Protein AF-S3T7W6-F1 (afdb_monomer)

pLDDT: mean 92.92, std 6.85, range [42.84, 98.31]

Mean predicted aligned error: 3.48 Å

Structure (mmCIF, N/CA/C/O backbone):
data_AF-S3T7W6-F1
#
_entry.id   AF-S3T7W6-F1
#
loop_
_atom_site.group_PDB
_atom_site.id
_atom_site.type_symbol
_atom_site.label_atom_id
_atom_site.label_alt_id
_atom_site.label_comp_id
_atom_site.label_asym_id
_atom_site.label_entity_id
_atom_site.label_seq_id
_atom_site.pdbx_PDB_ins_code
_atom_site.Cartn_x
_atom_site.Cartn_y
_atom_site.Cartn_z
_atom_site.occupancy
_atom_site.B_iso_or_equiv
_atom_site.auth_seq_id
_atom_site.auth_comp_id
_atom_site.auth_asym_id
_atom_site.auth_atom_id
_atom_site.pdbx_PDB_model_num
ATOM 1 N N . MET A 1 1 ? -10.606 12.625 16.066 1.00 42.84 1 MET A N 1
ATOM 2 C CA . MET A 1 1 ? -10.751 11.262 15.509 1.00 42.84 1 MET A CA 1
ATOM 3 C C . MET A 1 1 ? -9.613 11.043 14.520 1.00 42.84 1 MET A C 1
ATOM 5 O O . MET A 1 1 ? -9.250 12.001 13.849 1.00 42.84 1 MET A O 1
ATOM 9 N N . GLY A 1 2 ? -8.990 9.861 14.530 1.00 59.81 2 GLY A N 1
ATOM 10 C CA . GLY A 1 2 ? -7.877 9.507 13.637 1.00 59.81 2 GLY A CA 1
ATOM 11 C C . GLY A 1 2 ? -8.368 8.859 12.342 1.00 59.81 2 GLY A C 1
ATOM 12 O O . GLY A 1 2 ? -9.486 8.348 12.304 1.00 59.81 2 GLY A O 1
ATOM 13 N N . LEU A 1 3 ? -7.533 8.906 11.307 1.00 90.06 3 LEU A N 1
ATOM 14 C CA . LEU A 1 3 ? -7.709 8.164 10.060 1.00 90.06 3 LEU A CA 1
ATOM 15 C C . LEU A 1 3 ? -7.089 6.764 10.207 1.00 90.06 3 LEU A C 1
ATOM 17 O O . LEU A 1 3 ? -6.568 6.405 11.270 1.00 90.06 3 LEU A O 1
ATOM 21 N N . ARG A 1 4 ? -7.191 5.946 9.163 1.00 96.50 4 ARG A N 1
ATOM 22 C CA . ARG A 1 4 ? -6.548 4.636 9.101 1.00 96.50 4 ARG A CA 1
ATOM 23 C C . ARG A 1 4 ? -5.741 4.492 7.825 1.00 96.50 4 ARG A C 1
ATOM 25 O O . ARG A 1 4 ? -6.238 4.763 6.730 1.00 96.50 4 ARG A O 1
ATOM 32 N N . THR A 1 5 ? -4.539 3.953 7.996 1.00 98.06 5 THR A N 1
ATOM 33 C CA . THR A 1 5 ? -3.646 3.514 6.927 1.00 98.06 5 THR A CA 1
ATOM 34 C C . THR A 1 5 ? -3.679 1.994 6.840 1.00 98.06 5 THR A C 1
ATOM 36 O O . THR A 1 5 ? -3.529 1.301 7.850 1.00 98.06 5 THR A O 1
ATOM 39 N N . ALA A 1 6 ? -3.860 1.474 5.632 1.00 98.12 6 ALA A N 1
ATOM 40 C CA . ALA A 1 6 ? -3.820 0.053 5.326 1.00 98.12 6 ALA A CA 1
ATOM 41 C C . ALA A 1 6 ? -2.584 -0.275 4.484 1.00 98.12 6 ALA A C 1
ATOM 43 O O . ALA A 1 6 ? -2.332 0.380 3.479 1.00 98.12 6 ALA A O 1
ATOM 44 N N . VAL A 1 7 ? -1.841 -1.316 4.848 1.00 98.19 7 VAL A N 1
ATOM 45 C CA . VAL A 1 7 ? -0.784 -1.906 4.015 1.00 98.19 7 VAL A CA 1
ATOM 46 C C . VAL A 1 7 ? -1.250 -3.283 3.577 1.00 98.19 7 VAL A C 1
ATOM 48 O O . VAL A 1 7 ? -1.546 -4.135 4.410 1.00 98.19 7 VAL A O 1
ATOM 51 N N . VAL A 1 8 ? -1.339 -3.495 2.270 1.00 97.94 8 VAL A N 1
ATOM 52 C CA . VAL A 1 8 ? -1.762 -4.759 1.667 1.00 97.94 8 VAL A CA 1
ATOM 53 C C . VAL A 1 8 ? -0.525 -5.513 1.223 1.00 97.94 8 VAL A C 1
ATOM 55 O O . VAL A 1 8 ? 0.141 -5.073 0.289 1.00 97.94 8 VAL A O 1
ATOM 58 N N . VAL A 1 9 ? -0.244 -6.651 1.847 1.00 97.50 9 VAL A N 1
ATOM 59 C CA . VAL A 1 9 ? 0.849 -7.547 1.465 1.00 97.50 9 VAL A CA 1
ATOM 60 C C . VAL A 1 9 ? 0.255 -8.734 0.715 1.00 97.50 9 VAL A C 1
ATOM 62 O O . VAL A 1 9 ? -0.464 -9.551 1.279 1.00 97.50 9 VAL A O 1
ATOM 65 N N . GLY A 1 10 ? 0.519 -8.810 -0.585 1.00 95.69 10 GLY A N 1
ATOM 66 C CA . GLY A 1 10 ? 0.126 -9.932 -1.430 1.00 95.69 10 GLY A CA 1
ATOM 67 C C . GLY A 1 10 ? 1.212 -11.000 -1.450 1.00 95.69 10 GLY A C 1
ATOM 68 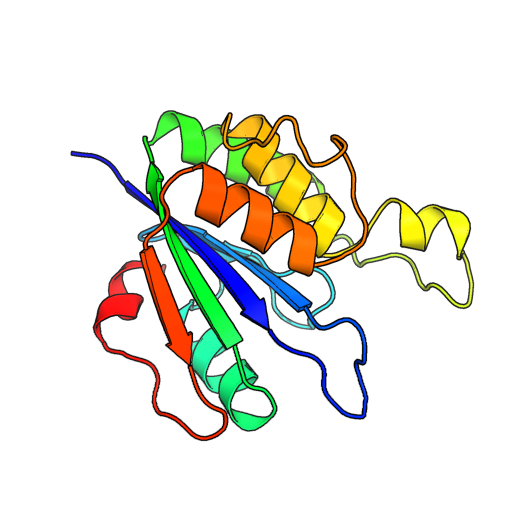O O . GLY A 1 10 ? 2.358 -10.701 -1.787 1.00 95.69 10 GLY A O 1
ATOM 69 N N . HIS A 1 11 ? 0.850 -12.243 -1.146 1.00 93.25 11 HIS A N 1
ATOM 70 C CA . HIS A 1 11 ? 1.791 -13.358 -1.064 1.00 93.25 11 HIS A CA 1
ATOM 71 C C . HIS A 1 11 ? 2.326 -13.783 -2.437 1.00 93.25 11 HIS A C 1
ATOM 73 O O . HIS A 1 11 ? 1.833 -13.371 -3.495 1.00 93.25 11 HIS A O 1
ATOM 79 N N . ALA A 1 12 ? 3.370 -14.613 -2.399 1.00 91.44 12 ALA A N 1
ATOM 80 C CA . ALA A 1 12 ? 3.994 -15.182 -3.579 1.00 91.44 12 ALA A CA 1
ATOM 81 C C . ALA A 1 12 ? 2.985 -15.956 -4.447 1.00 91.44 12 ALA A C 1
ATOM 83 O O . ALA A 1 12 ? 2.077 -16.626 -3.958 1.00 91.44 12 ALA A O 1
ATOM 84 N N . THR A 1 13 ? 3.183 -15.876 -5.757 1.00 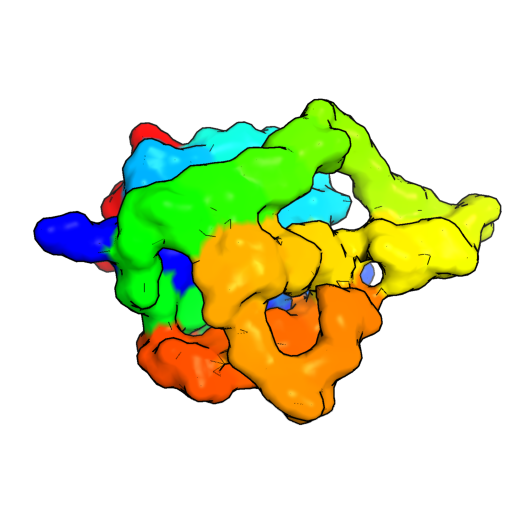90.88 13 THR A N 1
ATOM 85 C CA . THR A 1 13 ? 2.442 -16.612 -6.790 1.00 90.88 13 THR A CA 1
ATOM 86 C C . THR A 1 13 ? 3.440 -17.218 -7.771 1.00 90.88 13 THR A C 1
ATOM 88 O O . THR A 1 13 ? 4.596 -16.797 -7.800 1.00 90.88 13 THR A O 1
ATOM 91 N N . GLY A 1 14 ? 3.007 -18.149 -8.627 1.00 84.25 14 GLY A N 1
ATOM 92 C CA . GLY A 1 14 ? 3.900 -18.781 -9.609 1.00 84.25 14 GLY A CA 1
ATOM 93 C C . GLY A 1 14 ? 4.631 -17.792 -10.533 1.00 84.25 14 GLY A C 1
ATOM 94 O O . GLY A 1 14 ? 5.771 -18.040 -10.906 1.00 84.25 14 GLY A O 1
ATOM 95 N N . SER A 1 15 ? 4.016 -16.650 -10.861 1.00 84.12 15 SER A N 1
ATOM 96 C CA . SER A 1 15 ? 4.613 -15.598 -11.702 1.00 84.12 15 SER A CA 1
ATOM 97 C C . SER A 1 15 ? 5.261 -14.449 -10.917 1.00 84.12 15 SER A C 1
ATOM 99 O O . SER A 1 15 ? 5.918 -13.597 -11.511 1.00 84.12 15 SER A O 1
ATOM 101 N N . ASN A 1 16 ? 5.088 -14.402 -9.594 1.00 82.31 16 ASN A N 1
ATOM 102 C CA . ASN A 1 16 ? 5.678 -13.389 -8.721 1.00 82.31 16 ASN A CA 1
ATOM 103 C C . ASN A 1 16 ? 6.085 -14.040 -7.384 1.00 82.31 16 ASN A C 1
ATOM 105 O O . ASN A 1 16 ? 5.264 -14.080 -6.462 1.00 82.31 16 ASN A O 1
ATOM 109 N N . PRO A 1 17 ? 7.330 -14.538 -7.272 1.00 85.00 17 PRO A N 1
ATOM 110 C CA . PRO A 1 17 ? 7.784 -15.302 -6.112 1.00 85.00 17 PRO A CA 1
ATOM 111 C C . PRO A 1 17 ? 8.061 -14.446 -4.867 1.00 85.00 17 PRO A C 1
ATOM 113 O O . PRO A 1 17 ? 8.108 -14.987 -3.769 1.00 85.00 17 PRO A O 1
ATOM 116 N N . PHE A 1 18 ? 8.226 -13.126 -5.006 1.00 87.06 18 PHE A N 1
ATOM 117 C CA . PHE A 1 18 ? 8.512 -12.226 -3.877 1.00 87.06 18 PHE A CA 1
ATOM 118 C C . PHE A 1 18 ? 7.256 -11.589 -3.270 1.00 87.06 18 PHE A C 1
ATOM 120 O O . PHE A 1 18 ? 7.318 -11.016 -2.185 1.00 87.06 18 PHE A O 1
ATOM 127 N N . GLY A 1 19 ? 6.119 -11.679 -3.962 1.00 92.38 19 GLY A N 1
ATOM 128 C CA . GLY A 1 19 ? 4.880 -11.035 -3.547 1.00 92.38 19 GLY A CA 1
ATOM 129 C C . GLY A 1 19 ? 4.783 -9.578 -4.001 1.00 92.38 19 GLY A C 1
ATOM 130 O O . GLY A 1 19 ? 5.437 -9.139 -4.947 1.00 92.38 19 GLY A O 1
ATOM 131 N N . HIS A 1 20 ? 3.876 -8.826 -3.390 1.00 95.56 20 HIS A N 1
ATOM 132 C CA . HIS A 1 20 ? 3.625 -7.422 -3.722 1.00 95.56 20 HIS A CA 1
ATOM 133 C C . HIS A 1 20 ? 3.174 -6.662 -2.483 1.00 95.56 20 HIS A C 1
ATOM 135 O O . HIS A 1 20 ? 2.601 -7.263 -1.579 1.00 95.56 20 HIS A O 1
ATOM 141 N N . VAL A 1 21 ? 3.390 -5.351 -2.453 1.00 96.88 21 VAL A N 1
ATOM 142 C CA . VAL A 1 21 ? 2.834 -4.496 -1.407 1.00 96.88 21 VAL A CA 1
ATOM 143 C C . VAL A 1 21 ? 2.247 -3.217 -1.986 1.00 96.88 21 VAL A C 1
ATOM 145 O O . VAL A 1 21 ? 2.791 -2.628 -2.920 1.00 96.88 21 VAL A O 1
ATOM 148 N N . ALA A 1 22 ? 1.123 -2.800 -1.415 1.00 97.50 22 ALA A N 1
ATOM 149 C CA . ALA A 1 22 ? 0.480 -1.522 -1.674 1.00 97.50 22 ALA A CA 1
ATOM 150 C C . ALA A 1 22 ? 0.035 -0.876 -0.357 1.00 97.50 22 ALA A C 1
ATOM 152 O O . ALA A 1 22 ? -0.088 -1.551 0.665 1.00 97.50 22 ALA A O 1
ATOM 153 N N . ILE A 1 23 ? -0.221 0.429 -0.380 1.00 98.25 23 ILE A N 1
ATOM 154 C CA . ILE A 1 23 ? -0.659 1.202 0.788 1.00 98.25 23 ILE A CA 1
ATOM 155 C C . ILE A 1 23 ? -1.921 1.993 0.450 1.00 98.25 23 ILE A C 1
ATOM 157 O O . ILE A 1 23 ? -2.034 2.523 -0.647 1.00 98.25 23 ILE A O 1
ATOM 161 N N . GLY A 1 24 ? -2.883 2.068 1.360 1.00 97.88 24 GLY A N 1
ATOM 162 C CA . GLY A 1 24 ? -4.117 2.831 1.194 1.00 97.88 24 GLY A CA 1
ATOM 163 C C . GLY A 1 24 ? -4.453 3.641 2.435 1.00 97.88 24 GLY A C 1
ATOM 164 O O . GLY A 1 24 ? -3.983 3.338 3.532 1.00 97.88 24 GLY A O 1
ATOM 165 N N . PHE A 1 25 ? -5.275 4.668 2.252 1.00 98.00 25 PHE A N 1
ATOM 166 C CA . PHE A 1 25 ? -5.670 5.587 3.318 1.00 98.00 25 PHE A CA 1
ATOM 167 C C . PHE A 1 25 ? -7.181 5.792 3.294 1.00 98.00 25 PHE A C 1
ATOM 169 O O . PHE A 1 25 ? -7.812 5.716 2.237 1.00 98.00 25 PHE A O 1
ATOM 176 N N . THR A 1 26 ? -7.766 6.020 4.466 1.00 96.81 26 THR A N 1
ATOM 177 C CA . THR A 1 26 ? -9.219 6.199 4.613 1.00 96.81 26 THR A CA 1
ATOM 178 C C . THR A 1 26 ? -9.706 7.336 3.710 1.00 96.81 26 THR A C 1
ATOM 180 O O . THR A 1 26 ? -9.185 8.447 3.793 1.00 96.81 26 THR A O 1
ATOM 183 N N . GLY A 1 27 ? -10.689 7.071 2.846 1.00 96.44 27 GLY A N 1
ATOM 184 C CA . GLY A 1 27 ? -11.249 8.067 1.926 1.00 96.44 27 GLY A CA 1
ATOM 185 C C . GLY A 1 27 ? -10.317 8.537 0.802 1.00 96.44 27 GLY A C 1
ATOM 186 O O . GLY A 1 27 ? -10.581 9.572 0.199 1.00 96.44 27 GLY A O 1
ATOM 187 N N . GLN A 1 28 ? -9.180 7.873 0.556 1.00 96.31 28 GLN A N 1
ATOM 188 C CA . GLN A 1 28 ? -8.184 8.328 -0.433 1.00 96.31 28 GLN A CA 1
ATOM 189 C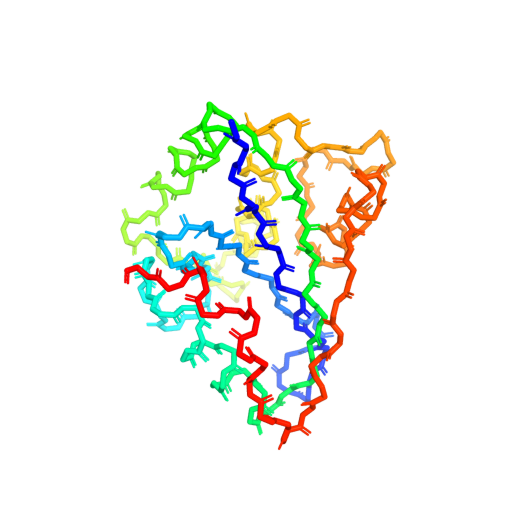 C . GLN A 1 28 ? -7.811 7.256 -1.463 1.00 96.31 28 GLN A C 1
ATOM 191 O O . GLN A 1 28 ? -7.017 7.531 -2.367 1.00 96.31 28 GLN A O 1
ATOM 196 N N . GLY A 1 29 ? -8.344 6.042 -1.329 1.00 96.44 29 GLY A N 1
ATOM 197 C CA . GLY A 1 29 ? -8.017 4.922 -2.197 1.00 96.44 29 GLY A CA 1
ATOM 198 C C . GLY A 1 29 ? -6.673 4.274 -1.879 1.00 96.44 29 GLY A C 1
ATOM 199 O O . GLY A 1 29 ? -6.089 4.438 -0.800 1.00 96.44 29 GLY A O 1
ATOM 200 N N . ILE A 1 30 ? -6.188 3.504 -2.851 1.00 97.12 30 ILE A N 1
ATOM 201 C CA . ILE A 1 30 ? -4.938 2.754 -2.763 1.00 97.12 30 ILE A CA 1
ATOM 202 C C . ILE A 1 30 ? -3.847 3.313 -3.685 1.00 97.12 30 ILE A C 1
ATOM 204 O O . ILE A 1 30 ? -4.095 3.792 -4.789 1.00 97.12 30 ILE A O 1
ATOM 208 N N . PHE A 1 31 ? -2.610 3.213 -3.219 1.00 96.81 31 PHE A N 1
ATOM 209 C CA . PHE A 1 31 ? -1.374 3.601 -3.876 1.00 96.81 31 PHE A CA 1
ATOM 210 C C . PHE A 1 31 ? -0.530 2.335 -4.045 1.00 96.81 31 PHE A C 1
ATOM 212 O O . PHE A 1 31 ? 0.022 1.791 -3.085 1.00 96.81 31 PHE A O 1
ATOM 219 N N . SER A 1 32 ? -0.468 1.834 -5.277 1.00 95.19 32 SER A N 1
ATOM 220 C CA . SER A 1 32 ? 0.215 0.586 -5.618 1.00 95.19 32 SER A CA 1
ATOM 221 C C . SER A 1 32 ? 1.211 0.832 -6.744 1.00 95.19 32 SER A C 1
ATOM 223 O O . SER A 1 32 ? 0.824 1.117 -7.874 1.00 95.19 32 SER A O 1
ATOM 225 N N . SER A 1 33 ? 2.507 0.733 -6.451 1.00 93.19 33 SER A N 1
ATOM 226 C CA . SER A 1 33 ? 3.560 0.859 -7.466 1.00 93.19 33 SER A CA 1
ATOM 227 C C . SER A 1 33 ? 3.879 -0.498 -8.091 1.00 93.19 33 SER A C 1
ATOM 229 O O . SER A 1 33 ? 3.900 -1.503 -7.398 1.00 93.19 33 SER A O 1
ATOM 231 N N . GLY A 1 34 ? 4.186 -0.556 -9.388 1.00 84.19 34 GLY A N 1
ATOM 232 C CA . GLY A 1 34 ? 4.535 -1.824 -10.055 1.00 84.19 34 GLY A CA 1
ATOM 233 C C . GLY A 1 34 ? 3.340 -2.664 -10.508 1.00 84.19 34 GLY A C 1
ATOM 234 O O . GLY A 1 34 ? 3.522 -3.685 -11.166 1.00 84.19 34 GLY A O 1
ATOM 235 N N . THR A 1 35 ? 2.123 -2.208 -10.219 1.00 80.62 35 THR A N 1
ATOM 236 C CA . THR A 1 35 ? 0.889 -2.662 -10.868 1.00 80.62 35 THR A CA 1
ATOM 237 C C . THR A 1 35 ? 0.536 -1.753 -12.046 1.00 80.62 35 THR A C 1
ATOM 239 O O . THR A 1 35 ? 1.109 -0.678 -12.200 1.00 80.62 35 THR A O 1
ATOM 242 N N . GLN A 1 36 ? -0.427 -2.167 -12.873 1.00 76.25 36 GLN A N 1
ATOM 243 C CA . GLN A 1 36 ? -0.994 -1.308 -13.926 1.00 76.25 36 GLN A CA 1
ATOM 244 C C . GLN A 1 36 ? -1.979 -0.254 -13.383 1.00 76.25 36 GLN A C 1
ATOM 246 O O . GLN A 1 36 ? -2.463 0.573 -14.147 1.00 76.25 36 GLN A O 1
ATOM 251 N N . ASN A 1 37 ? -2.281 -0.304 -12.086 1.00 75.12 37 ASN A N 1
ATOM 252 C CA . ASN A 1 37 ? -3.206 0.591 -11.404 1.00 75.12 37 ASN A CA 1
ATOM 253 C C . ASN A 1 37 ? -2.620 1.996 -11.229 1.00 75.12 37 ASN A C 1
ATOM 255 O O . ASN A 1 37 ? -1.430 2.147 -10.942 1.00 75.12 37 ASN A O 1
ATOM 259 N N . ASN A 1 38 ? -3.486 3.000 -11.321 1.00 85.12 38 ASN A N 1
ATOM 260 C CA . ASN A 1 38 ? -3.179 4.367 -10.926 1.00 85.12 38 ASN A CA 1
ATOM 261 C C . ASN A 1 38 ? -3.231 4.509 -9.399 1.00 85.12 38 ASN A C 1
ATOM 263 O O . ASN A 1 38 ? -3.853 3.715 -8.688 1.00 85.12 38 ASN A O 1
ATOM 267 N N . TYR A 1 39 ? -2.578 5.544 -8.875 1.00 92.50 39 TYR A N 1
ATOM 268 C CA . TYR A 1 39 ? -2.762 5.921 -7.478 1.00 92.50 39 TYR A CA 1
ATOM 269 C C . TYR A 1 39 ? -4.169 6.466 -7.246 1.00 92.50 39 TYR A C 1
ATOM 271 O O . TYR A 1 39 ? -4.772 7.048 -8.146 1.00 92.50 39 TYR A O 1
ATOM 279 N N . ARG A 1 40 ? -4.661 6.300 -6.013 1.00 93.50 40 ARG A N 1
ATOM 280 C CA . ARG A 1 40 ? -6.001 6.719 -5.570 1.00 93.50 40 ARG A CA 1
ATOM 281 C C . ARG A 1 40 ? -7.140 5.955 -6.249 1.00 93.50 40 ARG A C 1
ATOM 283 O O . ARG A 1 40 ? -8.264 6.440 -6.311 1.00 93.50 40 ARG A O 1
ATOM 290 N N . GLU A 1 41 ? -6.871 4.746 -6.737 1.00 92.94 41 GLU A N 1
ATOM 291 C CA . GLU A 1 41 ? -7.931 3.840 -7.184 1.00 92.94 41 GLU A CA 1
ATOM 292 C C . GLU A 1 41 ? -8.754 3.306 -6.003 1.00 92.94 41 GLU A C 1
ATOM 294 O O . GLU A 1 41 ? -8.303 3.300 -4.854 1.00 92.94 41 GLU A O 1
ATOM 299 N N . SER A 1 42 ? -9.956 2.805 -6.305 1.00 96.56 42 SER A N 1
ATOM 300 C CA . SER A 1 42 ? -10.808 2.087 -5.352 1.00 96.56 42 SER A CA 1
ATOM 301 C C . SER A 1 42 ? -10.027 0.972 -4.657 1.00 96.56 42 SER A C 1
ATOM 303 O O . SER A 1 42 ? -9.509 0.045 -5.289 1.00 96.56 42 SER A O 1
ATOM 305 N N . PHE A 1 43 ? -9.960 1.061 -3.328 1.00 97.44 43 PHE A N 1
ATOM 306 C CA . PHE A 1 43 ? -9.274 0.080 -2.499 1.00 97.44 43 PHE A CA 1
ATOM 307 C C . PHE A 1 43 ? -9.947 -1.287 -2.633 1.00 97.44 43 PHE A C 1
ATOM 309 O O . PHE A 1 43 ? -9.282 -2.305 -2.817 1.00 97.44 43 PHE A O 1
ATOM 316 N N . THR A 1 44 ? -11.279 -1.323 -2.606 1.00 97.38 44 THR A N 1
ATOM 317 C CA . THR A 1 44 ? -12.027 -2.579 -2.714 1.00 97.38 44 THR A CA 1
ATOM 318 C C . THR A 1 44 ? -11.927 -3.238 -4.087 1.00 97.38 44 THR A C 1
ATOM 320 O O . THR A 1 44 ? -11.841 -4.469 -4.147 1.00 97.38 44 THR A O 1
ATOM 323 N N . ASP A 1 45 ? -11.844 -2.455 -5.168 1.00 96.19 45 ASP A N 1
ATOM 324 C CA . ASP A 1 45 ? -11.626 -2.996 -6.516 1.00 96.19 45 ASP A CA 1
ATOM 325 C C . ASP A 1 45 ? -10.217 -3.562 -6.648 1.00 96.19 45 ASP A C 1
ATOM 327 O O . ASP A 1 45 ? -10.022 -4.626 -7.235 1.00 96.19 45 ASP A O 1
ATOM 331 N N . TYR A 1 46 ? -9.223 -2.885 -6.065 1.00 96.50 46 TYR A N 1
ATOM 332 C CA . TYR A 1 46 ? -7.870 -3.415 -5.991 1.00 96.50 46 TYR A CA 1
ATOM 333 C C . TYR A 1 46 ? -7.837 -4.752 -5.246 1.00 96.50 46 TYR A C 1
ATOM 335 O O . TYR A 1 46 ? -7.288 -5.719 -5.775 1.00 96.50 46 TYR A O 1
ATOM 343 N N . ILE A 1 47 ? -8.457 -4.843 -4.063 1.00 97.12 47 ILE A N 1
ATOM 344 C CA . ILE A 1 47 ? -8.505 -6.095 -3.295 1.00 97.12 47 ILE A CA 1
ATOM 345 C C . ILE A 1 47 ? -9.217 -7.195 -4.082 1.00 97.12 47 ILE A C 1
ATOM 347 O O . ILE A 1 47 ? -8.702 -8.307 -4.139 1.00 97.12 47 ILE A O 1
ATOM 351 N N . SER A 1 48 ? -10.331 -6.887 -4.751 1.00 96.00 48 SER A N 1
ATOM 352 C CA . SER A 1 48 ? -11.043 -7.862 -5.585 1.00 96.00 48 SER A CA 1
ATOM 353 C C . SER A 1 48 ? -10.187 -8.360 -6.755 1.00 96.00 48 SER A C 1
ATOM 355 O O . SER A 1 48 ? -10.188 -9.553 -7.059 1.00 96.00 48 SER A O 1
ATOM 357 N N . LYS A 1 49 ? -9.417 -7.473 -7.398 1.00 94.94 49 LYS A N 1
ATOM 358 C CA . LYS A 1 49 ? -8.472 -7.855 -8.457 1.00 94.94 49 LYS A CA 1
ATOM 359 C C . LYS A 1 49 ? -7.358 -8.741 -7.900 1.00 94.94 49 LYS A C 1
ATOM 361 O O . LYS A 1 49 ? -7.097 -9.794 -8.476 1.00 94.94 49 LYS A O 1
ATOM 366 N N . GLN A 1 50 ? -6.727 -8.356 -6.787 1.00 94.75 50 GLN A N 1
ATOM 367 C CA . GLN A 1 50 ? -5.656 -9.147 -6.167 1.00 94.75 50 GLN A CA 1
ATOM 368 C C . GLN A 1 50 ? -6.161 -10.522 -5.705 1.00 94.75 50 GLN A C 1
ATOM 370 O O . GLN A 1 50 ? -5.525 -11.534 -5.998 1.00 94.75 50 GLN A O 1
ATOM 375 N N . SER A 1 51 ? -7.325 -10.593 -5.053 1.00 95.75 51 SER A N 1
ATOM 376 C CA . SER A 1 51 ? -7.860 -11.855 -4.529 1.00 95.75 51 SER A CA 1
ATOM 377 C C . SER A 1 51 ? -8.209 -12.859 -5.629 1.00 95.75 51 SER A C 1
ATOM 379 O O . SER A 1 51 ? -8.257 -14.054 -5.357 1.00 95.75 51 SER A O 1
ATOM 381 N N . SER A 1 52 ? -8.381 -12.436 -6.886 1.00 95.50 52 SER A N 1
ATOM 382 C CA . SER A 1 52 ? -8.613 -13.373 -7.995 1.00 95.50 52 SER A CA 1
ATOM 383 C C . SER A 1 52 ? -7.422 -14.305 -8.275 1.00 95.50 52 SER A C 1
ATOM 385 O O . SER A 1 52 ? -7.621 -15.417 -8.766 1.00 95.50 52 SER A O 1
ATOM 387 N N . TYR A 1 53 ? -6.194 -13.899 -7.927 1.00 94.25 53 TYR A N 1
ATOM 388 C CA . TYR A 1 53 ? -4.980 -14.648 -8.275 1.00 94.25 53 TYR A CA 1
ATOM 389 C C . TYR A 1 53 ? -3.944 -14.790 -7.152 1.00 94.25 53 TYR A C 1
ATOM 391 O O . TYR A 1 53 ? -2.909 -15.420 -7.373 1.00 94.25 53 TYR A O 1
ATOM 399 N N . ARG A 1 54 ? -4.174 -14.220 -5.961 1.00 95.25 54 ARG A N 1
ATOM 400 C CA . ARG A 1 54 ? -3.279 -14.391 -4.805 1.00 95.25 54 ARG A CA 1
ATOM 401 C C . ARG A 1 54 ? -3.991 -14.294 -3.463 1.00 95.25 54 ARG A C 1
ATOM 403 O O . ARG A 1 54 ? -4.980 -13.583 -3.320 1.00 95.25 54 ARG A O 1
ATOM 410 N N . ASN A 1 55 ? -3.399 -14.941 -2.461 1.00 96.88 55 ASN A N 1
ATOM 411 C CA . ASN A 1 55 ? -3.664 -14.641 -1.056 1.00 96.88 55 ASN A CA 1
ATOM 412 C C . ASN A 1 55 ? -3.022 -13.297 -0.692 1.00 96.88 55 ASN A C 1
ATOM 414 O O . ASN A 1 55 ? -1.939 -12.971 -1.188 1.00 96.88 55 ASN A O 1
ATOM 418 N N . SER A 1 56 ? -3.673 -12.526 0.170 1.00 97.38 56 SER A N 1
ATOM 419 C CA . SER A 1 56 ? -3.118 -11.283 0.710 1.00 97.38 56 SER A CA 1
ATOM 420 C C . SER A 1 56 ? -3.461 -11.134 2.186 1.00 97.38 56 SER A C 1
ATOM 422 O O . SER A 1 56 ? -4.500 -11.618 2.622 1.00 97.38 56 SER A O 1
ATOM 424 N N . THR A 1 57 ? -2.645 -10.386 2.917 1.00 98.00 57 THR A N 1
ATOM 425 C CA . THR A 1 57 ? -2.942 -9.941 4.280 1.00 98.00 57 THR A CA 1
ATOM 426 C C . THR A 1 57 ? -2.918 -8.416 4.318 1.00 98.00 57 THR A C 1
ATOM 428 O O . THR A 1 57 ? -2.016 -7.771 3.781 1.00 98.00 57 THR A O 1
ATOM 431 N N . ILE A 1 58 ? -3.948 -7.818 4.915 1.00 98.19 58 ILE A N 1
ATOM 432 C CA . ILE A 1 58 ? -4.094 -6.368 5.057 1.00 98.19 58 ILE A CA 1
ATOM 433 C C . ILE A 1 58 ? -3.797 -5.992 6.502 1.00 98.19 58 ILE A C 1
ATOM 435 O O . ILE A 1 58 ? -4.497 -6.438 7.405 1.00 98.19 58 ILE A O 1
ATOM 439 N N . TYR A 1 59 ? -2.814 -5.126 6.717 1.00 98.31 59 TYR A N 1
ATOM 440 C CA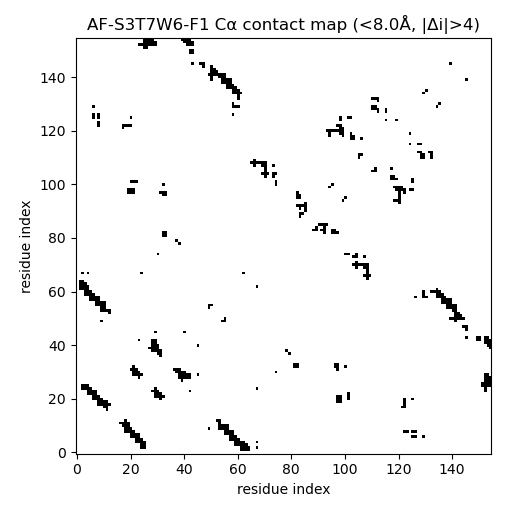 . TYR A 1 59 ? -2.475 -4.571 8.024 1.00 98.31 59 TYR A CA 1
ATOM 441 C C . TYR A 1 59 ? -3.040 -3.162 8.147 1.00 98.31 59 TYR A C 1
ATOM 443 O O . TYR A 1 59 ? -2.712 -2.293 7.346 1.00 98.31 59 TYR A O 1
ATOM 451 N N . ILE A 1 60 ? -3.868 -2.920 9.157 1.00 98.06 60 ILE A N 1
ATOM 452 C CA . ILE A 1 60 ? -4.558 -1.652 9.387 1.00 98.06 60 ILE A CA 1
ATOM 453 C C . ILE A 1 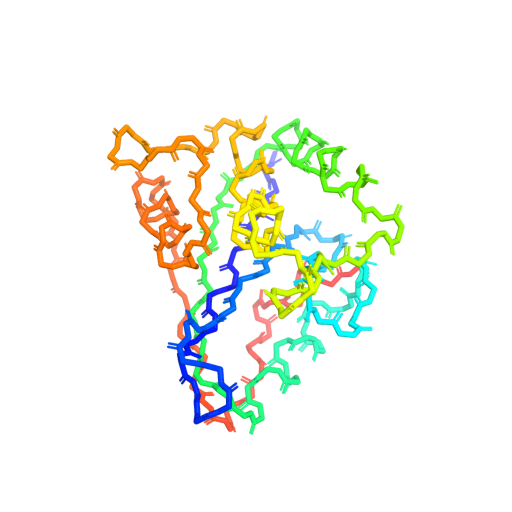60 ? -4.026 -1.007 10.661 1.00 98.06 60 ILE A C 1
ATOM 455 O O . ILE A 1 60 ? -4.099 -1.586 11.748 1.00 98.06 60 ILE A O 1
ATOM 459 N N . LEU A 1 61 ? -3.526 0.216 10.523 1.00 97.19 61 LEU A N 1
ATOM 460 C CA . LEU A 1 61 ? -2.991 1.031 11.602 1.00 97.19 61 LEU A CA 1
ATOM 461 C C . LEU A 1 61 ? -3.841 2.294 11.770 1.00 97.19 61 LEU A C 1
ATOM 463 O O . LEU A 1 61 ? -4.205 2.939 10.790 1.00 97.19 61 LEU A O 1
ATOM 467 N N . ASN A 1 62 ? -4.128 2.662 13.019 1.00 96.56 62 ASN A N 1
ATOM 468 C CA . ASN A 1 62 ? -4.707 3.969 13.321 1.00 96.56 62 ASN A CA 1
ATOM 469 C C . ASN A 1 62 ? -3.635 5.048 13.146 1.00 96.56 62 ASN A C 1
ATOM 471 O O . ASN A 1 62 ? -2.562 4.962 13.744 1.00 96.56 62 ASN A O 1
ATOM 475 N N . THR A 1 63 ? -3.948 6.075 12.372 1.00 96.25 63 THR A N 1
ATOM 476 C CA . THR A 1 63 ? -3.024 7.131 11.955 1.00 96.25 63 THR A CA 1
ATOM 477 C C . THR A 1 63 ? -3.651 8.502 12.162 1.00 96.25 63 THR A C 1
ATOM 479 O O . THR A 1 63 ? -4.869 8.673 12.237 1.00 96.25 63 THR A O 1
ATOM 482 N N . THR A 1 64 ? -2.815 9.523 12.310 1.00 95.81 64 THR A N 1
ATOM 483 C CA . THR A 1 64 ? -3.289 10.912 12.325 1.00 95.81 64 THR A CA 1
ATOM 484 C C . THR A 1 64 ? -3.357 11.470 10.901 1.00 95.81 64 THR A C 1
ATOM 486 O O . THR A 1 64 ? -2.601 11.018 10.038 1.00 95.81 64 THR A O 1
ATOM 489 N N . PRO A 1 65 ? -4.187 12.500 10.645 1.00 95.12 65 PRO A N 1
ATOM 490 C CA . PRO A 1 65 ? -4.199 13.181 9.350 1.00 95.12 65 PRO A CA 1
ATOM 491 C C . PRO A 1 65 ? -2.818 13.680 8.910 1.00 95.12 65 PRO A C 1
ATOM 493 O O . PRO A 1 65 ? -2.480 13.610 7.734 1.00 95.12 65 PRO A O 1
ATOM 496 N N . GLN A 1 66 ? -1.990 14.136 9.856 1.00 95.38 66 GLN A N 1
ATOM 497 C CA . GLN A 1 66 ? -0.642 14.607 9.549 1.00 95.38 66 GLN A CA 1
ATOM 498 C C . GLN A 1 66 ? 0.298 13.471 9.137 1.00 95.38 66 GLN A C 1
ATOM 500 O O . GLN A 1 66 ? 1.101 13.657 8.227 1.00 95.38 66 GLN A O 1
ATOM 505 N N . GLN A 1 67 ? 0.184 12.293 9.760 1.00 96.88 67 GLN A N 1
ATOM 506 C CA . GLN A 1 67 ? 0.947 11.126 9.320 1.00 96.88 67 GLN A CA 1
ATOM 507 C C . GLN A 1 67 ? 0.587 10.772 7.877 1.00 96.88 67 GLN A C 1
ATOM 509 O O . GLN A 1 67 ? 1.480 10.681 7.043 1.00 96.88 67 GLN A O 1
ATOM 514 N N . GLU A 1 68 ? -0.702 10.639 7.558 1.00 97.19 68 GLU A N 1
ATOM 515 C CA . GLU A 1 68 ? -1.141 10.294 6.199 1.00 97.19 68 GLU A CA 1
ATOM 516 C C . GLU A 1 68 ? -0.751 11.351 5.168 1.00 97.19 68 GLU A C 1
ATOM 518 O O . GLU A 1 68 ? -0.313 10.994 4.078 1.00 97.19 68 GLU A O 1
ATOM 523 N N . ALA A 1 69 ? -0.821 12.639 5.516 1.00 96.69 69 ALA A N 1
ATOM 524 C CA . ALA A 1 69 ? -0.383 13.716 4.634 1.00 96.69 69 ALA A CA 1
ATOM 525 C C . ALA A 1 69 ? 1.095 13.570 4.229 1.00 96.69 69 ALA A C 1
ATOM 527 O O . ALA A 1 69 ? 1.417 13.692 3.046 1.00 96.69 69 ALA A O 1
ATOM 528 N N . GLU A 1 70 ? 1.989 13.253 5.172 1.00 98.06 70 GLU A N 1
ATOM 529 C CA . GLU A 1 70 ? 3.410 13.036 4.870 1.00 98.06 70 GLU A CA 1
ATOM 530 C C . GLU A 1 70 ? 3.650 11.739 4.079 1.00 98.06 70 GLU A C 1
ATOM 532 O O . GLU A 1 70 ? 4.467 11.730 3.154 1.00 98.06 70 GLU A O 1
ATOM 537 N N . MET A 1 71 ? 2.903 10.665 4.367 1.00 98.00 71 MET A N 1
ATOM 538 C CA . MET A 1 71 ? 2.975 9.419 3.589 1.00 98.00 71 MET A CA 1
ATOM 539 C C . MET A 1 71 ? 2.529 9.631 2.137 1.00 98.00 71 MET A C 1
ATOM 541 O O . MET A 1 71 ? 3.228 9.241 1.202 1.00 98.00 71 MET A O 1
ATOM 545 N N . ILE A 1 72 ? 1.385 10.287 1.933 1.00 97.62 72 ILE A N 1
ATOM 546 C CA . ILE A 1 72 ? 0.834 10.591 0.608 1.00 97.62 72 ILE A CA 1
ATOM 547 C C . ILE A 1 72 ? 1.782 11.516 -0.155 1.00 97.62 72 ILE A C 1
ATOM 549 O O . ILE A 1 72 ? 2.075 11.266 -1.322 1.00 97.62 72 ILE A O 1
ATOM 553 N N . LYS A 1 73 ? 2.315 12.555 0.497 1.00 97.88 73 LYS A N 1
ATOM 554 C CA . LYS A 1 73 ? 3.295 13.467 -0.106 1.00 97.88 73 LYS A CA 1
ATOM 555 C C . LYS A 1 73 ? 4.542 12.735 -0.600 1.00 97.88 73 LYS A C 1
ATOM 557 O O . LYS A 1 73 ? 5.078 13.099 -1.643 1.00 97.88 73 LYS A O 1
ATOM 562 N N . GLU A 1 74 ? 5.011 11.718 0.121 1.00 97.44 74 GLU A N 1
ATOM 563 C CA . GLU A 1 74 ? 6.113 10.869 -0.339 1.00 97.44 74 GLU A CA 1
ATOM 564 C C . GLU A 1 74 ? 5.718 10.037 -1.560 1.00 97.44 74 GLU A C 1
ATOM 566 O O . GLU A 1 74 ? 6.460 10.015 -2.538 1.00 97.44 74 GLU A O 1
ATOM 571 N N . LEU A 1 75 ? 4.542 9.403 -1.539 1.00 96.81 75 LEU A N 1
ATOM 572 C CA . LEU A 1 75 ? 4.062 8.566 -2.643 1.00 96.81 75 LEU A CA 1
ATOM 573 C C . LEU A 1 75 ? 3.893 9.365 -3.937 1.00 96.81 75 LEU A C 1
ATOM 575 O O . LEU A 1 75 ? 4.322 8.909 -4.995 1.00 96.81 75 LEU A O 1
ATOM 579 N N . LEU A 1 76 ? 3.332 10.572 -3.856 1.00 95.94 76 LEU A N 1
ATOM 580 C CA . LEU A 1 76 ? 3.070 11.422 -5.020 1.00 95.94 76 LEU A CA 1
ATOM 581 C C . LEU A 1 76 ? 4.339 11.862 -5.766 1.00 95.94 76 LEU A C 1
ATOM 583 O O . LEU A 1 76 ? 4.249 12.231 -6.930 1.00 95.94 76 LEU A O 1
ATOM 587 N N . LYS A 1 77 ? 5.533 11.755 -5.166 1.00 95.38 77 LYS A N 1
ATOM 588 C CA . LYS A 1 77 ? 6.805 11.972 -5.887 1.00 95.38 77 LYS A CA 1
ATOM 589 C C . LYS A 1 77 ? 7.034 10.955 -7.003 1.00 95.38 77 LYS A C 1
ATOM 591 O O . LYS A 1 77 ? 7.816 11.208 -7.914 1.00 95.38 77 LYS A O 1
ATOM 596 N N . TYR A 1 78 ? 6.393 9.795 -6.897 1.00 92.56 78 TYR A N 1
ATOM 597 C CA . TYR A 1 78 ? 6.543 8.687 -7.826 1.00 92.56 78 TYR A CA 1
ATOM 598 C C . TYR A 1 78 ? 5.391 8.582 -8.825 1.00 92.56 78 TYR A C 1
ATOM 600 O O . TYR A 1 78 ? 5.383 7.646 -9.615 1.00 92.56 78 TYR A O 1
ATOM 608 N N . ASP A 1 79 ? 4.418 9.488 -8.805 1.00 88.81 79 ASP A N 1
ATOM 609 C CA . ASP A 1 79 ? 3.288 9.494 -9.736 1.00 88.81 79 ASP A CA 1
ATOM 610 C C . ASP A 1 79 ? 3.619 10.371 -10.963 1.00 88.81 79 ASP A C 1
ATOM 612 O O . ASP A 1 79 ? 4.064 11.504 -10.766 1.00 88.81 79 ASP A O 1
ATOM 616 N N . PRO A 1 80 ? 3.480 9.906 -12.226 1.00 87.44 80 PRO A N 1
ATOM 617 C CA . PRO A 1 80 ? 3.075 8.574 -12.707 1.00 87.44 80 PRO A CA 1
ATOM 618 C C . PRO A 1 80 ? 4.268 7.655 -13.053 1.00 87.44 80 PRO A C 1
ATOM 620 O O . PRO A 1 80 ? 4.216 6.837 -13.977 1.00 87.44 80 PRO A O 1
ATOM 623 N N . SER A 1 81 ? 5.393 7.810 -12.354 1.00 86.38 81 SER A N 1
ATOM 624 C CA . SER A 1 81 ? 6.638 7.085 -12.631 1.00 86.38 81 SER A CA 1
ATOM 625 C C . SER A 1 81 ? 6.504 5.574 -12.407 1.00 86.38 81 SER A C 1
ATOM 627 O O . SER A 1 81 ? 6.197 5.092 -11.312 1.00 86.38 81 SER A O 1
ATOM 629 N N . LYS A 1 82 ? 6.837 4.795 -13.441 1.00 88.88 82 LYS A N 1
ATOM 630 C CA . LYS A 1 82 ? 6.898 3.326 -13.374 1.00 88.88 82 LYS A CA 1
ATOM 631 C C . LYS A 1 82 ? 8.120 2.856 -12.578 1.00 88.88 82 LYS A C 1
ATOM 633 O O . LYS A 1 82 ? 9.081 3.604 -12.415 1.00 88.88 82 LYS A O 1
ATOM 638 N N . LEU A 1 83 ? 8.077 1.619 -12.079 1.00 91.06 83 LEU A N 1
ATOM 639 C CA . LEU A 1 83 ? 9.255 0.992 -11.473 1.00 91.06 83 LEU A CA 1
ATOM 640 C C . LEU A 1 83 ? 10.326 0.713 -12.549 1.00 91.06 83 LEU A C 1
ATOM 642 O O . LEU A 1 83 ? 9.960 0.409 -13.693 1.00 91.06 83 LEU A O 1
ATOM 646 N N . PRO A 1 84 ? 11.627 0.774 -12.210 1.00 89.50 84 PRO A N 1
ATOM 647 C CA . PRO A 1 84 ? 12.700 0.375 -13.115 1.00 89.50 84 PRO A CA 1
ATOM 648 C C . PRO A 1 84 ? 12.571 -1.094 -13.536 1.00 89.50 84 PRO A C 1
ATOM 650 O O . PRO A 1 84 ? 12.107 -1.943 -12.775 1.00 89.50 84 PRO A O 1
ATOM 653 N N . ASN A 1 85 ? 13.003 -1.414 -14.758 1.00 86.56 85 ASN A N 1
ATOM 654 C CA . ASN A 1 85 ? 12.998 -2.793 -15.241 1.00 86.56 85 ASN A CA 1
ATOM 655 C C . ASN A 1 85 ? 14.223 -3.543 -14.682 1.00 86.56 85 ASN A C 1
ATOM 657 O O . ASN A 1 85 ? 15.341 -3.201 -15.070 1.00 86.56 85 ASN A O 1
ATOM 661 N N . PRO A 1 86 ? 14.048 -4.596 -13.863 1.00 84.94 86 PRO A N 1
ATOM 662 C CA . PRO A 1 86 ? 15.164 -5.303 -13.232 1.00 84.94 86 PRO A CA 1
ATOM 663 C C . PRO A 1 86 ? 16.096 -6.008 -14.227 1.00 84.94 86 PRO A C 1
ATOM 665 O O . PRO A 1 86 ? 17.265 -6.206 -13.919 1.00 84.94 86 PRO A O 1
ATOM 668 N N . LEU A 1 87 ? 15.615 -6.353 -15.427 1.00 87.50 87 LEU A N 1
ATOM 669 C CA . LEU A 1 87 ? 16.439 -6.958 -16.481 1.00 87.50 87 LEU A CA 1
ATOM 670 C C . LEU A 1 87 ? 17.301 -5.929 -17.224 1.00 87.50 87 LEU A C 1
ATOM 672 O O . LEU A 1 87 ? 18.285 -6.303 -17.854 1.00 87.50 87 LEU A O 1
ATOM 676 N N . LYS A 1 88 ? 16.918 -4.646 -17.191 1.00 90.38 88 LYS A N 1
ATOM 677 C CA . LYS A 1 88 ? 17.647 -3.558 -17.863 1.00 90.38 88 LYS A CA 1
ATOM 678 C C . LYS A 1 88 ? 18.507 -2.747 -16.899 1.00 90.38 88 LYS A C 1
ATOM 680 O O . LYS A 1 88 ? 19.558 -2.260 -17.295 1.00 90.38 88 LYS A O 1
ATOM 685 N N . ASP A 1 89 ? 18.051 -2.592 -15.661 1.00 88.69 89 ASP A N 1
ATOM 686 C CA . ASP A 1 89 ? 18.692 -1.776 -14.636 1.00 88.69 89 ASP A CA 1
ATOM 687 C C . ASP A 1 89 ? 18.498 -2.409 -13.245 1.00 88.69 89 ASP A C 1
ATOM 689 O O . ASP A 1 89 ? 17.656 -1.971 -12.452 1.00 88.69 89 ASP A O 1
ATOM 693 N N . PRO A 1 90 ? 19.239 -3.490 -12.944 1.00 86.25 90 PRO A N 1
ATOM 694 C CA . PRO A 1 90 ? 19.050 -4.259 -11.716 1.00 86.25 90 PRO A CA 1
ATOM 695 C C . PRO A 1 90 ? 19.377 -3.446 -10.459 1.00 86.25 90 PRO A C 1
ATOM 697 O O . PRO A 1 90 ? 18.719 -3.605 -9.433 1.00 86.25 90 PRO A O 1
ATOM 700 N N . ILE A 1 91 ? 20.367 -2.548 -10.525 1.00 86.94 91 ILE A N 1
ATOM 701 C CA . ILE A 1 91 ? 20.806 -1.764 -9.363 1.00 86.94 91 ILE A CA 1
ATOM 702 C C . ILE A 1 91 ? 19.726 -0.760 -8.960 1.00 86.94 91 ILE A C 1
ATOM 704 O O . ILE A 1 91 ? 19.414 -0.654 -7.772 1.00 86.94 91 ILE A O 1
ATOM 708 N N . ASN A 1 92 ? 19.139 -0.034 -9.916 1.00 87.06 92 ASN A N 1
ATOM 709 C CA . ASN A 1 92 ? 18.067 0.904 -9.591 1.00 87.06 92 ASN A CA 1
ATOM 710 C C . ASN A 1 92 ? 16.756 0.179 -9.281 1.00 87.06 92 ASN A C 1
ATOM 712 O O . ASN A 1 92 ? 16.043 0.606 -8.375 1.00 87.06 92 ASN A O 1
ATOM 716 N N . ALA A 1 93 ? 16.475 -0.956 -9.929 1.00 86.38 93 ALA A N 1
ATOM 717 C CA . ALA A 1 93 ? 15.307 -1.773 -9.604 1.00 86.38 93 ALA A CA 1
ATOM 718 C C . ALA A 1 93 ? 15.325 -2.284 -8.155 1.00 86.38 93 ALA A C 1
ATOM 720 O O . ALA A 1 93 ? 14.273 -2.361 -7.537 1.00 86.38 93 ALA A O 1
ATOM 721 N N . LEU A 1 94 ? 16.494 -2.569 -7.569 1.00 86.25 94 LEU A N 1
A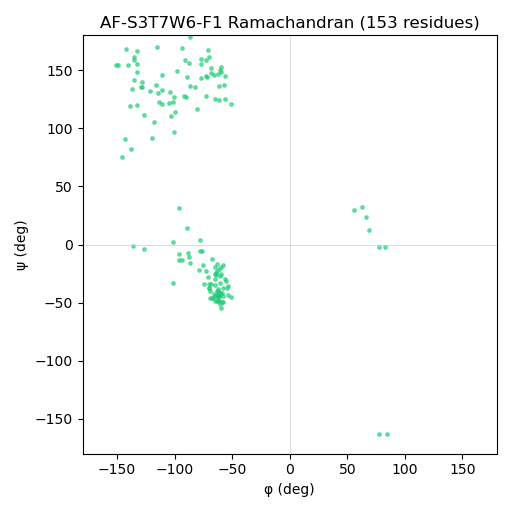TOM 722 C CA . LEU A 1 94 ? 16.602 -2.939 -6.149 1.00 86.25 94 LEU A CA 1
ATOM 723 C C . LEU A 1 94 ? 16.378 -1.761 -5.184 1.00 86.25 94 LEU A C 1
ATOM 725 O O . LEU A 1 94 ? 16.048 -1.976 -4.021 1.00 86.25 94 LEU A O 1
ATOM 729 N N . LYS A 1 95 ? 16.570 -0.519 -5.638 1.00 89.75 95 LYS A N 1
ATOM 730 C CA . LYS A 1 95 ? 16.414 0.699 -4.817 1.00 89.75 95 LYS A CA 1
ATOM 731 C C . LYS A 1 95 ? 15.045 1.362 -4.972 1.00 89.75 95 LYS A C 1
ATOM 733 O O . LYS A 1 95 ? 14.707 2.253 -4.185 1.00 89.75 95 LYS A O 1
ATOM 738 N N . ASP A 1 96 ? 14.296 0.952 -5.990 1.00 93.12 96 ASP A N 1
ATOM 739 C CA . ASP A 1 96 ? 12.980 1.472 -6.327 1.00 93.12 96 ASP A CA 1
ATOM 740 C C . ASP A 1 96 ? 12.025 0.329 -6.703 1.00 93.12 96 ASP A C 1
ATOM 742 O O . ASP A 1 96 ? 11.807 0.004 -7.868 1.00 93.12 96 ASP A O 1
ATOM 746 N N . THR A 1 97 ? 11.467 -0.300 -5.672 1.00 93.81 97 THR A N 1
ATOM 747 C CA . THR A 1 97 ? 10.413 -1.322 -5.738 1.00 93.81 97 THR A CA 1
ATOM 748 C C . THR A 1 97 ? 9.125 -0.838 -5.071 1.00 93.81 97 THR A C 1
ATOM 750 O O . THR A 1 97 ? 9.125 0.156 -4.337 1.00 93.81 97 THR A O 1
ATOM 753 N N . CYS A 1 98 ? 8.035 -1.596 -5.239 1.00 94.25 98 CYS A N 1
ATOM 754 C CA . CYS A 1 98 ? 6.810 -1.411 -4.457 1.00 94.25 98 CYS A CA 1
ATOM 755 C C . CYS A 1 98 ? 7.081 -1.371 -2.944 1.00 94.25 98 CYS A C 1
ATOM 757 O O . CYS A 1 98 ? 6.628 -0.449 -2.270 1.00 94.25 98 CYS A O 1
ATOM 759 N N . ALA A 1 99 ? 7.912 -2.286 -2.437 1.00 95.25 99 ALA A N 1
ATOM 760 C CA . ALA A 1 99 ? 8.300 -2.329 -1.032 1.00 95.25 99 ALA A CA 1
ATOM 761 C C . ALA A 1 99 ? 9.062 -1.078 -0.595 1.00 95.25 99 ALA A C 1
ATOM 763 O O . ALA A 1 99 ? 8.664 -0.447 0.381 1.00 95.25 99 ALA A O 1
ATOM 764 N N . THR A 1 100 ? 10.084 -0.651 -1.345 1.00 95.31 100 THR A N 1
ATOM 765 C CA . THR A 1 100 ? 10.842 0.554 -0.970 1.00 95.31 100 THR A CA 1
ATOM 766 C C . THR A 1 100 ? 9.971 1.813 -0.978 1.00 95.31 100 THR A C 1
ATOM 768 O O . THR A 1 100 ? 10.107 2.642 -0.082 1.00 95.31 100 THR A O 1
ATOM 771 N N . ARG A 1 101 ? 9.057 1.972 -1.951 1.00 96.38 101 ARG A N 1
ATOM 772 C CA . ARG A 1 101 ? 8.151 3.131 -2.024 1.00 96.38 101 ARG A CA 1
ATOM 773 C C . ARG A 1 101 ? 7.149 3.124 -0.868 1.00 96.38 101 ARG A C 1
ATOM 775 O O . ARG A 1 101 ? 7.004 4.147 -0.201 1.00 96.38 101 ARG A O 1
ATOM 782 N N . THR A 1 102 ? 6.524 1.981 -0.570 1.00 97.00 102 THR A N 1
ATOM 783 C CA . THR A 1 102 ? 5.634 1.839 0.595 1.00 97.00 102 THR A CA 1
ATOM 784 C C . THR A 1 102 ? 6.381 2.089 1.902 1.00 97.00 102 THR A C 1
ATOM 786 O O . THR A 1 102 ? 5.890 2.819 2.758 1.00 97.00 102 THR A O 1
ATOM 789 N N . GLN A 1 103 ? 7.586 1.546 2.058 1.00 96.50 103 GLN A N 1
ATOM 790 C CA . GLN A 1 103 ? 8.375 1.723 3.269 1.00 96.50 103 GLN A CA 1
ATOM 791 C C . GLN A 1 103 ? 8.814 3.176 3.477 1.00 96.50 103 GLN A C 1
ATOM 793 O O . GLN A 1 103 ? 8.706 3.683 4.590 1.00 96.50 103 GLN A O 1
ATOM 798 N N . LYS A 1 104 ? 9.262 3.868 2.420 1.00 96.31 104 LYS A N 1
ATOM 799 C CA . LYS A 1 104 ? 9.581 5.304 2.484 1.00 96.31 104 LYS A CA 1
ATOM 800 C C . LYS A 1 104 ? 8.363 6.118 2.903 1.00 96.31 104 LYS A C 1
ATOM 802 O O . LYS A 1 104 ? 8.501 7.020 3.724 1.00 96.31 104 LYS A O 1
ATOM 807 N N . ALA A 1 105 ? 7.181 5.786 2.379 1.00 97.31 105 ALA A N 1
ATOM 808 C CA . ALA A 1 105 ? 5.943 6.421 2.806 1.00 97.31 105 ALA A CA 1
ATOM 809 C C . ALA A 1 105 ? 5.714 6.197 4.307 1.00 97.31 105 ALA A C 1
ATOM 811 O O . ALA A 1 105 ? 5.629 7.173 5.045 1.00 97.31 105 ALA A O 1
ATOM 812 N N . LEU A 1 106 ? 5.726 4.945 4.777 1.00 97.31 106 LEU A N 1
ATOM 813 C CA . LEU A 1 106 ? 5.575 4.611 6.200 1.00 97.31 106 LEU A CA 1
ATOM 814 C C . LEU A 1 106 ? 6.580 5.365 7.091 1.00 97.31 106 LEU A C 1
ATOM 816 O O . LEU A 1 106 ? 6.178 5.944 8.100 1.00 97.31 106 LEU A O 1
ATOM 820 N N . ASP A 1 107 ? 7.851 5.452 6.689 1.00 96.56 107 ASP A N 1
ATOM 821 C CA . ASP A 1 107 ? 8.885 6.197 7.420 1.00 96.56 107 ASP A CA 1
ATOM 822 C C . ASP A 1 107 ? 8.565 7.700 7.519 1.00 96.56 107 ASP A C 1
ATOM 824 O O . ASP A 1 107 ? 8.681 8.287 8.596 1.00 96.56 107 ASP A O 1
ATOM 828 N N . LYS A 1 108 ? 8.048 8.324 6.446 1.00 96.94 108 LYS A N 1
ATOM 829 C CA . LYS A 1 108 ? 7.553 9.716 6.488 1.00 96.94 108 LYS A CA 1
ATOM 830 C C . LYS A 1 108 ? 6.342 9.897 7.399 1.00 96.94 108 LYS A C 1
ATOM 832 O O . LYS A 1 108 ? 6.206 10.948 8.019 1.00 96.94 108 LYS A O 1
ATOM 837 N N . GLY A 1 109 ? 5.524 8.860 7.554 1.00 96.25 109 GLY A N 1
ATOM 838 C CA . GLY A 1 109 ? 4.464 8.786 8.560 1.00 96.25 109 GLY A CA 1
ATOM 839 C C . GLY A 1 109 ? 4.949 8.462 9.981 1.00 96.25 109 GLY A C 1
ATOM 840 O O . GLY A 1 109 ? 4.118 8.290 10.875 1.00 96.25 109 GLY A O 1
ATOM 841 N N . ASN A 1 110 ? 6.265 8.350 10.208 1.00 95.56 110 ASN A N 1
ATOM 842 C CA . ASN A 1 110 ? 6.887 7.876 11.450 1.00 95.56 110 ASN A CA 1
ATOM 843 C C . ASN A 1 110 ? 6.402 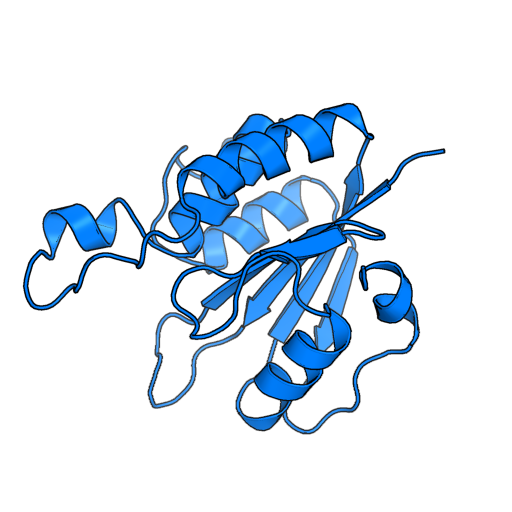6.471 11.880 1.00 95.56 110 ASN A C 1
ATOM 845 O O . ASN A 1 110 ? 6.379 6.145 13.066 1.00 95.56 110 ASN A O 1
ATOM 849 N N . VAL A 1 111 ? 6.029 5.632 10.911 1.00 95.56 111 VAL A N 1
ATOM 850 C CA . VAL A 1 111 ? 5.685 4.217 11.086 1.00 95.56 111 VAL A CA 1
ATOM 851 C C . VAL A 1 111 ? 6.902 3.395 10.666 1.00 95.56 111 VAL A C 1
ATOM 853 O O . VAL A 1 111 ? 7.149 3.163 9.488 1.00 95.56 111 VAL A O 1
ATOM 856 N N . ARG A 1 112 ? 7.719 2.991 11.641 1.00 93.50 112 ARG A N 1
ATOM 857 C CA . ARG A 1 112 ? 9.032 2.367 11.399 1.00 93.50 112 ARG A CA 1
ATOM 858 C C . ARG A 1 112 ? 9.338 1.259 12.397 1.00 93.50 112 ARG A C 1
ATOM 860 O O . ARG A 1 112 ? 8.649 1.107 13.404 1.00 93.50 112 ARG A O 1
ATOM 867 N N . SER A 1 113 ? 10.383 0.485 12.119 1.00 90.06 113 SER A N 1
ATOM 868 C CA . SER A 1 113 ? 10.894 -0.566 13.002 1.00 90.06 113 SER A CA 1
ATOM 869 C C . SER A 1 113 ? 12.416 -0.506 13.049 1.00 90.06 113 SER A C 1
ATOM 871 O O . SER A 1 113 ? 13.051 -0.450 12.006 1.00 90.06 113 SER A O 1
ATOM 873 N N . ALA A 1 114 ? 13.007 -0.579 14.245 1.00 87.88 114 ALA A N 1
ATOM 874 C CA . ALA A 1 114 ? 14.464 -0.643 14.413 1.00 87.88 114 ALA A CA 1
ATOM 875 C C . ALA A 1 114 ? 15.087 -1.954 13.887 1.00 87.88 114 ALA A C 1
ATOM 877 O O . ALA A 1 114 ? 16.303 -2.051 13.778 1.00 87.88 114 ALA A O 1
ATOM 878 N N . LEU A 1 115 ? 14.260 -2.963 13.588 1.00 84.38 115 LEU A N 1
ATOM 879 C CA . LEU A 1 115 ? 14.701 -4.261 13.068 1.00 84.38 115 LEU A CA 1
ATOM 880 C C . LEU A 1 115 ? 14.843 -4.280 11.544 1.00 84.38 115 LEU A C 1
ATOM 882 O O . LEU A 1 115 ? 15.436 -5.208 11.008 1.00 84.38 115 LEU A O 1
ATOM 886 N N . ILE A 1 116 ? 14.271 -3.291 10.857 1.00 87.81 116 ILE A N 1
ATOM 887 C CA . ILE A 1 116 ? 14.218 -3.240 9.400 1.00 87.81 116 ILE A CA 1
ATOM 888 C C . ILE A 1 116 ? 15.055 -2.041 8.936 1.00 87.81 116 ILE A C 1
ATOM 890 O O . ILE A 1 116 ? 14.868 -0.941 9.465 1.00 87.81 116 ILE A O 1
ATOM 894 N N . PRO A 1 117 ? 15.975 -2.212 7.967 1.00 85.06 117 PRO A N 1
ATOM 895 C CA . PRO A 1 117 ? 16.735 -1.093 7.416 1.00 85.06 117 PRO A CA 1
ATOM 896 C C . PRO A 1 117 ? 15.786 -0.069 6.793 1.00 85.06 117 PRO A C 1
ATOM 898 O O . PRO A 1 117 ? 14.722 -0.433 6.308 1.00 85.06 117 PRO A O 1
ATOM 901 N N . SER A 1 118 ? 16.175 1.206 6.735 1.00 77.25 118 SER A N 1
ATOM 902 C CA . SER A 1 118 ? 15.311 2.283 6.218 1.00 77.25 118 SER A CA 1
ATOM 903 C C . SER A 1 118 ? 14.830 2.085 4.773 1.00 77.25 118 SER A C 1
ATOM 905 O O . SER A 1 118 ? 13.876 2.736 4.356 1.00 77.25 118 SER A O 1
ATOM 907 N N . ILE A 1 119 ? 15.488 1.213 4.003 1.00 83.38 119 ILE A N 1
ATOM 908 C CA . ILE A 1 119 ? 15.096 0.842 2.644 1.00 83.38 119 ILE A CA 1
ATOM 909 C C . ILE A 1 119 ? 15.293 -0.666 2.476 1.00 83.38 119 ILE A C 1
ATOM 911 O O . ILE A 1 119 ? 16.420 -1.154 2.557 1.00 83.38 119 ILE A O 1
ATOM 915 N N . SER A 1 120 ? 14.205 -1.377 2.193 1.00 90.12 120 SER A N 1
ATOM 916 C CA . SER A 1 120 ? 14.182 -2.790 1.836 1.00 90.12 120 SER A CA 1
ATOM 917 C C . SER A 1 120 ? 13.383 -3.020 0.549 1.00 90.12 120 SER A C 1
ATOM 919 O O . SER A 1 120 ? 12.281 -2.481 0.397 1.00 90.12 120 SER A O 1
ATOM 921 N N . PRO A 1 121 ? 13.898 -3.838 -0.386 1.00 90.19 121 PRO A N 1
ATOM 922 C CA . PRO A 1 121 ? 13.169 -4.205 -1.591 1.00 90.19 121 PRO A CA 1
ATOM 923 C C . PRO A 1 121 ? 12.098 -5.279 -1.361 1.00 90.19 121 PRO A C 1
ATOM 925 O O . PRO A 1 121 ? 11.363 -5.576 -2.305 1.00 90.19 121 PRO A O 1
ATOM 928 N N . PHE A 1 122 ? 11.988 -5.854 -0.158 1.00 91.12 122 PHE A N 1
ATOM 929 C CA . PHE A 1 122 ? 11.153 -7.026 0.100 1.00 91.12 122 PHE A CA 1
ATOM 930 C C . PHE A 1 122 ? 9.806 -6.669 0.753 1.00 91.12 122 PHE A C 1
ATOM 932 O O . PHE A 1 122 ? 9.790 -6.040 1.811 1.00 91.12 122 PHE A O 1
ATOM 939 N N . PRO A 1 123 ? 8.662 -7.111 0.188 1.00 91.56 123 PRO A N 1
ATOM 940 C CA . PRO A 1 123 ? 7.340 -6.845 0.762 1.00 91.56 123 PRO A CA 1
ATOM 941 C C . PRO A 1 123 ? 7.177 -7.284 2.225 1.00 91.56 123 PRO A C 1
ATOM 943 O O . PRO A 1 123 ? 6.565 -6.557 3.005 1.00 91.56 123 PRO A O 1
ATOM 946 N N . ILE A 1 124 ? 7.768 -8.418 2.619 1.00 90.69 124 ILE A N 1
ATOM 947 C CA . ILE A 1 124 ? 7.680 -8.965 3.988 1.00 90.69 124 ILE A CA 1
ATOM 948 C C . ILE A 1 124 ? 8.158 -7.982 5.069 1.00 90.69 124 ILE A C 1
ATOM 950 O O . ILE A 1 124 ? 7.628 -7.948 6.177 1.00 90.69 124 ILE A O 1
ATOM 954 N N . ASP A 1 125 ? 9.099 -7.100 4.741 1.00 92.88 125 ASP A N 1
ATOM 955 C CA . ASP A 1 125 ? 9.628 -6.141 5.708 1.00 92.88 125 ASP A CA 1
ATOM 956 C C . ASP A 1 125 ? 8.610 -5.047 6.056 1.00 92.88 125 ASP A C 1
ATOM 958 O O . ASP A 1 125 ? 8.590 -4.536 7.179 1.00 92.88 125 ASP A O 1
ATOM 962 N N . THR A 1 126 ? 7.700 -4.727 5.129 1.00 93.31 126 THR A N 1
ATOM 963 C CA . THR A 1 126 ? 6.587 -3.808 5.405 1.00 93.31 126 THR A CA 1
ATOM 964 C C . THR A 1 126 ? 5.552 -4.430 6.344 1.00 93.31 126 THR A C 1
ATOM 966 O O . THR A 1 126 ? 5.023 -3.731 7.207 1.00 93.31 126 THR A O 1
ATOM 969 N N . GLU A 1 127 ? 5.329 -5.746 6.261 1.00 93.75 127 GLU A N 1
ATOM 970 C CA . GLU A 1 127 ? 4.518 -6.491 7.231 1.00 93.75 127 GLU A CA 1
ATOM 971 C C . GLU A 1 127 ? 5.135 -6.398 8.633 1.00 93.75 127 GLU A C 1
ATOM 973 O O . GLU A 1 127 ? 4.442 -6.043 9.591 1.00 93.75 127 GLU A O 1
ATOM 978 N N . ILE A 1 128 ? 6.447 -6.635 8.759 1.00 93.62 128 ILE A N 1
ATOM 979 C CA . ILE A 1 128 ? 7.141 -6.565 10.053 1.00 93.62 128 ILE A CA 1
ATOM 980 C C . ILE A 1 128 ? 7.026 -5.156 10.647 1.00 93.62 128 ILE A C 1
ATOM 982 O O . ILE A 1 128 ? 6.761 -5.011 11.844 1.00 93.62 128 ILE A O 1
ATOM 986 N N . ILE A 1 129 ? 7.179 -4.105 9.831 1.00 96.06 129 ILE A N 1
ATOM 987 C CA . ILE A 1 129 ? 6.970 -2.716 10.269 1.00 96.06 129 ILE A CA 1
ATOM 988 C C . ILE A 1 129 ? 5.554 -2.527 10.819 1.00 96.06 129 ILE A C 1
ATOM 990 O O . ILE A 1 129 ? 5.397 -2.001 11.924 1.00 96.06 129 ILE A O 1
ATOM 994 N N . MET A 1 130 ? 4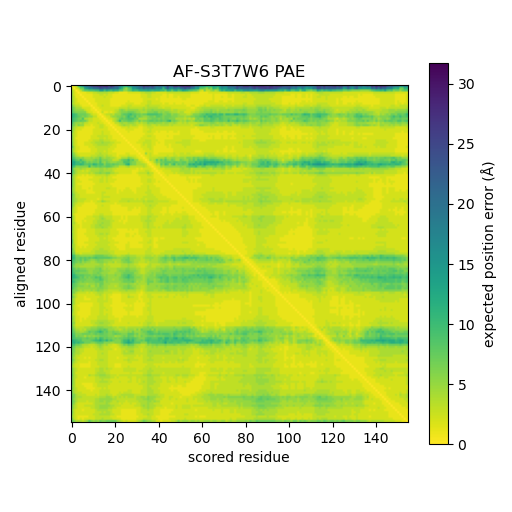.528 -2.975 10.096 1.00 96.88 130 MET A N 1
ATOM 995 C CA . MET A 1 130 ? 3.135 -2.806 10.511 1.00 96.88 130 MET A CA 1
ATOM 996 C C . MET A 1 130 ? 2.817 -3.571 11.798 1.00 96.88 130 MET A C 1
ATOM 998 O O . MET A 1 130 ? 2.228 -3.007 12.725 1.00 96.88 130 MET A O 1
ATOM 1002 N N . TRP A 1 131 ? 3.269 -4.820 11.910 1.00 93.31 131 TRP A N 1
ATOM 1003 C CA . TRP A 1 131 ? 3.084 -5.634 13.111 1.00 93.31 131 TRP A CA 1
ATOM 1004 C C . TRP A 1 131 ? 3.742 -5.000 14.343 1.00 93.31 131 TRP A C 1
ATOM 1006 O O . TRP A 1 131 ? 3.123 -4.881 15.403 1.00 93.31 131 TRP A O 1
ATOM 1016 N N . ARG A 1 132 ? 4.971 -4.486 14.199 1.00 94.44 132 ARG A N 1
ATOM 1017 C CA . ARG A 1 132 ? 5.690 -3.785 15.280 1.00 94.44 132 ARG A CA 1
ATOM 1018 C C . ARG A 1 132 ? 5.006 -2.489 15.714 1.00 94.44 132 ARG A C 1
ATOM 1020 O O . ARG A 1 132 ? 5.136 -2.102 16.874 1.00 94.44 132 ARG A O 1
ATOM 1027 N N . ASN A 1 133 ? 4.238 -1.869 14.822 1.00 96.12 133 ASN A N 1
ATOM 1028 C CA . ASN A 1 133 ? 3.405 -0.703 15.116 1.00 96.12 133 ASN A CA 1
ATOM 1029 C C . ASN A 1 133 ? 1.984 -1.079 15.582 1.00 96.12 133 ASN A C 1
ATOM 1031 O O . ASN A 1 133 ? 1.127 -0.208 15.689 1.00 96.12 133 ASN A O 1
ATOM 1035 N N . ARG A 1 134 ? 1.742 -2.351 15.943 1.00 95.44 134 ARG A N 1
ATOM 1036 C CA . ARG A 1 134 ? 0.467 -2.866 16.481 1.00 95.44 134 ARG A CA 1
ATOM 1037 C C . ARG A 1 134 ? -0.710 -2.742 15.507 1.00 95.44 134 ARG A C 1
ATOM 1039 O O . ARG A 1 134 ? -1.850 -2.553 15.934 1.00 95.44 134 ARG A O 1
ATOM 1046 N N . ALA A 1 135 ? -0.443 -2.849 14.206 1.00 97.38 135 ALA A N 1
ATOM 1047 C CA . ALA A 1 135 ? -1.498 -2.933 13.208 1.00 97.38 135 ALA A CA 1
ATOM 1048 C C . ALA A 1 135 ? -2.363 -4.189 13.419 1.00 97.38 135 ALA A C 1
ATOM 1050 O O . ALA A 1 135 ? -1.871 -5.240 13.833 1.00 97.38 135 ALA A O 1
ATOM 1051 N N . LYS A 1 136 ? -3.657 -4.086 13.107 1.00 97.12 136 LYS A N 1
ATOM 1052 C CA . LYS A 1 136 ? -4.569 -5.235 13.046 1.00 97.12 136 LYS A CA 1
ATOM 1053 C C . LYS A 1 136 ? -4.494 -5.865 11.662 1.00 97.12 136 LYS A C 1
ATOM 1055 O O . LYS A 1 136 ? -4.525 -5.129 10.682 1.00 97.12 136 LYS A O 1
ATOM 1060 N N . SER A 1 137 ? -4.435 -7.188 11.575 1.00 96.81 137 SER A N 1
ATOM 1061 C CA . SER A 1 137 ? -4.419 -7.898 10.296 1.00 96.81 137 SER A CA 1
ATOM 1062 C C . SER A 1 137 ? -5.803 -8.421 9.900 1.00 96.81 137 SER A C 1
ATOM 1064 O O . SER A 1 137 ? -6.630 -8.753 10.750 1.00 96.81 137 SER A O 1
ATOM 1066 N N . ILE A 1 138 ? -6.043 -8.489 8.592 1.00 97.00 138 ILE A N 1
ATOM 1067 C CA . ILE A 1 138 ? -7.180 -9.161 7.961 1.00 97.00 138 ILE A CA 1
ATOM 1068 C C . ILE A 1 138 ? -6.624 -10.004 6.817 1.00 97.00 138 ILE A C 1
ATOM 1070 O O . ILE A 1 138 ? -6.032 -9.457 5.886 1.00 97.00 138 ILE A O 1
ATOM 1074 N N . ASP A 1 139 ? -6.838 -11.313 6.867 1.00 97.44 139 ASP A N 1
ATOM 1075 C CA . ASP A 1 139 ? -6.466 -12.201 5.770 1.00 97.44 139 ASP A CA 1
ATOM 1076 C C . ASP A 1 139 ? -7.539 -12.192 4.682 1.00 97.44 139 ASP A C 1
ATOM 1078 O O . ASP A 1 139 ? -8.739 -12.275 4.955 1.00 97.44 139 ASP A O 1
ATOM 1082 N N . ILE A 1 140 ? -7.089 -12.115 3.434 1.00 97.62 140 ILE A N 1
ATOM 1083 C CA . ILE A 1 140 ? -7.899 -12.161 2.222 1.00 97.62 140 ILE A CA 1
ATOM 1084 C C . ILE A 1 140 ? -7.437 -13.374 1.406 1.00 97.62 140 ILE A C 1
ATOM 1086 O O . ILE A 1 140 ? -6.498 -13.270 0.605 1.00 97.62 140 ILE A O 1
ATOM 1090 N N . PRO A 1 141 ? -8.064 -14.546 1.605 1.00 97.25 141 PRO A N 1
ATOM 1091 C CA . PRO A 1 141 ? -7.774 -15.723 0.800 1.00 97.25 141 PRO A CA 1
ATOM 1092 C C . PRO A 1 141 ? -8.068 -15.484 -0.683 1.00 97.25 141 PRO A C 1
ATOM 1094 O O . PRO A 1 141 ? -8.984 -14.735 -1.041 1.00 97.25 141 PRO A O 1
ATOM 1097 N N . GLN A 1 142 ? -7.335 -16.167 -1.556 1.00 96.44 142 GLN A N 1
ATOM 1098 C CA . GLN A 1 142 ? -7.618 -16.190 -2.983 1.00 96.44 142 GLN A CA 1
ATOM 1099 C C . GLN A 1 142 ? -9.050 -16.694 -3.228 1.00 96.44 142 GLN A C 1
ATOM 1101 O O . GLN A 1 142 ? -9.507 -17.647 -2.600 1.00 96.44 142 GLN A O 1
ATOM 1106 N N . GLY A 1 143 ? -9.769 -16.040 -4.139 1.00 96.00 143 GLY A N 1
ATOM 1107 C CA . GLY A 1 143 ? -11.161 -16.337 -4.475 1.00 96.00 143 GLY A CA 1
ATOM 1108 C C . GLY A 1 143 ? -12.188 -15.811 -3.467 1.00 96.00 143 GLY A C 1
ATOM 1109 O O . GLY A 1 143 ? -13.388 -15.965 -3.692 1.00 96.00 143 GLY A O 1
ATOM 1110 N N . SER A 1 144 ? -11.756 -15.178 -2.371 1.00 95.12 144 SER A N 1
ATOM 1111 C CA . SER A 1 144 ? -12.674 -14.583 -1.399 1.00 95.12 144 SER A CA 1
ATOM 1112 C C . SER A 1 144 ? -13.264 -13.254 -1.885 1.00 95.12 144 SER A C 1
ATOM 1114 O O . SER A 1 144 ? -12.690 -12.543 -2.718 1.00 95.12 144 SER A O 1
ATOM 1116 N N . LYS A 1 145 ? -14.438 -12.913 -1.340 1.00 94.50 145 LYS A N 1
ATOM 1117 C CA . LYS A 1 145 ? -15.070 -11.605 -1.540 1.00 94.50 145 LYS A CA 1
ATOM 1118 C C . LYS A 1 145 ? -14.392 -10.551 -0.667 1.00 94.50 145 LYS A C 1
ATOM 1120 O O . LYS A 1 145 ? -14.066 -10.827 0.485 1.00 94.50 145 LYS A O 1
ATOM 1125 N N . THR A 1 146 ? -14.271 -9.332 -1.187 1.00 94.44 146 THR A N 1
ATOM 1126 C CA . THR A 1 146 ? -13.753 -8.185 -0.433 1.00 94.44 146 THR A CA 1
ATOM 1127 C C . THR A 1 146 ? -14.649 -7.874 0.777 1.00 94.44 146 THR A C 1
ATOM 1129 O O . THR A 1 146 ? -15.848 -7.652 0.594 1.00 94.44 146 THR A O 1
ATOM 1132 N N . PRO A 1 147 ? -14.108 -7.829 2.009 1.00 94.75 147 PRO A N 1
ATOM 1133 C CA . PRO A 1 147 ? -14.876 -7.452 3.193 1.00 94.75 147 PRO A CA 1
ATOM 1134 C C . PRO A 1 147 ? -15.425 -6.021 3.120 1.00 94.75 147 PRO A C 1
ATOM 1136 O O . PRO A 1 147 ? -14.691 -5.082 2.813 1.00 94.75 147 PRO A O 1
ATOM 1139 N N . ASN A 1 148 ? -16.689 -5.830 3.514 1.00 95.44 148 ASN A N 1
ATOM 1140 C CA . ASN A 1 148 ? -17.336 -4.507 3.547 1.00 95.44 148 ASN A CA 1
ATOM 1141 C C . ASN A 1 148 ? -16.626 -3.508 4.472 1.00 95.44 148 ASN A C 1
ATOM 1143 O O . ASN A 1 148 ? -16.709 -2.304 4.251 1.00 95.44 148 ASN A O 1
ATOM 1147 N N . SER A 1 149 ? -15.902 -3.988 5.487 1.00 94.56 149 SER A N 1
ATOM 1148 C CA . SER A 1 149 ? -15.103 -3.135 6.374 1.00 94.56 149 SER A CA 1
ATOM 1149 C C . SER A 1 149 ? -14.025 -2.340 5.634 1.00 94.56 149 SER A C 1
ATOM 1151 O O . SER A 1 149 ? -13.536 -1.362 6.177 1.00 94.56 149 SER A O 1
ATOM 1153 N N . LEU A 1 150 ? -13.649 -2.746 4.417 1.00 96.62 150 LEU A N 1
ATOM 1154 C CA . LEU A 1 150 ? -12.633 -2.074 3.608 1.00 96.62 150 LEU A CA 1
ATOM 1155 C C . LEU A 1 150 ? -13.199 -0.949 2.728 1.00 96.62 150 LEU A C 1
ATOM 1157 O O . LEU A 1 150 ? -12.421 -0.217 2.121 1.00 96.62 150 LEU A O 1
ATOM 1161 N N . LEU A 1 151 ? -14.527 -0.783 2.666 1.00 96.69 151 LEU A N 1
ATOM 1162 C CA . LEU A 1 151 ? -15.172 0.281 1.882 1.00 96.69 151 LEU A CA 1
ATOM 1163 C C . LEU A 1 151 ? -14.755 1.682 2.336 1.00 96.69 151 LEU A C 1
ATOM 1165 O O . LEU A 1 151 ? -14.735 2.602 1.531 1.00 96.69 151 LEU A O 1
ATOM 1169 N N . GLU A 1 152 ? -14.381 1.841 3.603 1.00 96.12 152 GLU A N 1
ATOM 1170 C CA . GLU A 1 152 ? -13.912 3.118 4.151 1.00 96.12 152 GLU A CA 1
ATOM 1171 C C . GLU A 1 152 ? -12.639 3.662 3.484 1.00 96.12 152 GLU A C 1
ATOM 1173 O O . GLU A 1 152 ? -12.337 4.846 3.602 1.00 96.12 152 GLU A O 1
ATOM 1178 N N . PHE A 1 153 ? -11.860 2.797 2.829 1.00 97.38 153 PHE A N 1
ATOM 1179 C CA . PHE A 1 153 ? -10.628 3.181 2.145 1.00 97.38 153 PHE A CA 1
ATOM 1180 C C . PHE A 1 153 ? -10.883 3.621 0.707 1.00 97.38 153 PHE A C 1
ATOM 1182 O O . PHE A 1 153 ? -9.969 4.138 0.072 1.00 97.38 153 PHE A O 1
ATOM 1189 N N . ASN A 1 154 ? -12.088 3.411 0.173 1.00 96.88 154 ASN A N 1
ATOM 1190 C CA . ASN A 1 154 ? -12.420 3.895 -1.159 1.00 96.88 154 ASN A CA 1
ATOM 1191 C C . ASN A 1 154 ? -12.425 5.436 -1.185 1.00 96.88 154 ASN A C 1
ATOM 1193 O O . ASN A 1 154 ? -12.754 6.044 -0.165 1.00 96.88 154 ASN A O 1
ATOM 1197 N N . PRO A 1 155 ? -12.018 6.050 -2.311 1.00 92.31 155 PRO A N 1
ATOM 1198 C CA . PRO A 1 155 ? -12.065 7.499 -2.497 1.00 92.31 155 PRO A CA 1
ATOM 1199 C C . PRO A 1 155 ? -13.498 8.042 -2.591 1.00 92.31 155 PRO A C 1
ATOM 1201 O O . PRO A 1 155 ? -14.415 7.260 -2.942 1.00 92.31 155 PRO A O 1
#

Sequence (155 aa):
MGLRTAVVVGHATGSNPFGHVAIGFTGQGIFSSGTQNNYRESFTDYISKQSSYRNSTIYILNTTPQQEAEMIKELLKYDPSKLPNPLKDPINALKDTCATRTQKALDKGNVRSALIPSISPFPIDTEIIMWRNRAKSIDIPQGSKTPNSLLEFNP

Radius of gyration: 14.27 Å; Cα contacts (8 Å, |Δi|>4): 323; chains: 1; bounding box: 38×33×34 Å

Secondary structure (DSSP, 8-state):
--EEEEEEEEPPBTTBTT-EEEEEETTTEEE-SSSSPPTTB-HHHHHHHHHTT--EEEEEEEE-HHHHHHHHHHHGGGSSPPPPPTTT-HHHHHHSSHHHHHHHHHHHTT---TTS-S--S-HHHHHHHHHHTTPEE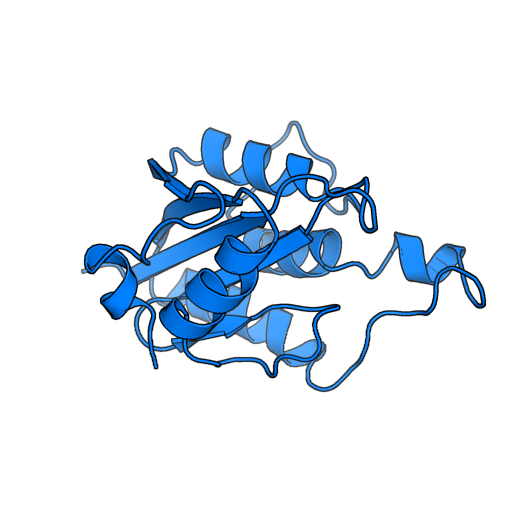EEE-TTPPPPGGGGGG--

Solvent-accessible surface area (backbone atoms only — not comparable to full-atom values): 8115 Å² total; per-residue (Å²): 136,68,45,42,38,36,38,39,39,33,48,57,37,99,93,38,76,74,38,41,30,32,36,30,32,54,54,48,6,23,43,40,56,81,55,96,57,60,70,49,35,49,32,49,60,50,47,44,59,47,14,70,73,27,41,31,40,35,33,40,31,86,34,47,68,68,29,52,51,38,18,50,58,52,49,57,74,44,64,93,60,75,57,54,54,55,91,83,38,47,71,58,21,56,71,41,31,32,22,22,51,49,40,47,13,32,46,57,38,72,50,60,45,97,89,52,70,87,70,45,58,47,30,67,58,52,52,54,25,39,53,73,66,68,28,49,77,46,81,41,51,53,74,49,81,68,61,75,85,46,56,58,23,24,91

Foldseek 3Di:
DFWKKKKKWWAAAPVRHQTAIWIFIFAQAIQGAQDPDFGSAFNQVVLVVSLQGTKMKMWMDTAHPQLQVQLVVLSVVCVPPHQDDCVVPVPSNQQGARQQSNLCSCVSSVQADPVAPSGGNGSVRVVVSRVVNVTDMDIRHRPDHRDPVSNRRHD

Organism: NCBI:txid280145